Protein AF-A0A2E8MKA9-F1 (afdb_monomer_lite)

Sequence (66 aa):
MFTDVKPQMKIHETEIFGSVMVILKATTLDESIQIINDHQYGNGASIYTQNGHHVRKFKNSEPGSA

Structure (mmCIF, N/CA/C/O backbone):
data_AF-A0A2E8MKA9-F1
#
_entry.id   AF-A0A2E8MKA9-F1
#
loop_
_atom_site.group_PDB
_atom_site.id
_atom_site.type_symbol
_atom_site.label_atom_id
_atom_site.label_alt_id
_atom_site.label_comp_id
_atom_site.label_asym_id
_atom_site.label_entity_id
_atom_site.label_seq_id
_atom_site.pdbx_PDB_ins_code
_atom_site.Cartn_x
_atom_site.Cartn_y
_atom_site.Cartn_z
_atom_site.occupancy
_atom_site.B_iso_or_equiv
_atom_site.auth_seq_id
_atom_site.auth_comp_id
_atom_site.auth_asym_id
_atom_site.auth_atom_id
_atom_site.pdbx_PDB_model_num
ATOM 1 N N . MET A 1 1 ? 2.760 -3.824 15.394 1.00 91.38 1 MET A N 1
ATOM 2 C CA . MET A 1 1 ? 2.800 -4.088 13.942 1.00 91.38 1 MET A CA 1
ATOM 3 C C . MET A 1 1 ? 1.627 -4.989 13.620 1.00 91.38 1 MET A C 1
ATOM 5 O O . MET A 1 1 ? 1.523 -6.043 14.232 1.00 91.38 1 MET A O 1
ATOM 9 N N . PHE A 1 2 ? 0.731 -4.544 12.745 1.00 96.94 2 PHE A N 1
ATOM 10 C CA . PHE A 1 2 ? -0.431 -5.306 12.295 1.00 96.94 2 PHE A CA 1
ATOM 11 C C . PHE A 1 2 ? -0.179 -5.794 10.872 1.00 96.94 2 PHE A C 1
ATOM 13 O O . PHE A 1 2 ? 0.176 -4.998 10.003 1.00 96.94 2 PHE A O 1
ATOM 20 N N . THR A 1 3 ? -0.343 -7.092 10.646 1.00 97.06 3 THR A N 1
ATOM 21 C CA . THR A 1 3 ? -0.213 -7.730 9.332 1.00 97.06 3 THR A CA 1
ATOM 22 C C . THR A 1 3 ? -1.568 -8.235 8.862 1.00 97.06 3 THR A C 1
ATOM 24 O O . THR A 1 3 ? -2.513 -8.299 9.646 1.00 97.06 3 THR A O 1
ATOM 27 N N . ASP A 1 4 ? -1.654 -8.587 7.577 1.00 95.62 4 ASP A N 1
ATOM 28 C CA . ASP A 1 4 ? -2.875 -9.123 6.958 1.00 95.62 4 ASP A CA 1
ATOM 29 C C . ASP A 1 4 ? -4.070 -8.167 7.056 1.00 95.62 4 ASP A C 1
ATOM 31 O O . ASP A 1 4 ? -5.232 -8.579 7.015 1.00 95.62 4 ASP A O 1
ATOM 35 N N . VAL A 1 5 ? -3.771 -6.869 7.160 1.00 97.12 5 VAL A N 1
ATOM 36 C CA . VAL A 1 5 ? -4.779 -5.822 7.103 1.00 97.12 5 VAL A CA 1
ATOM 37 C C . VAL A 1 5 ? -5.295 -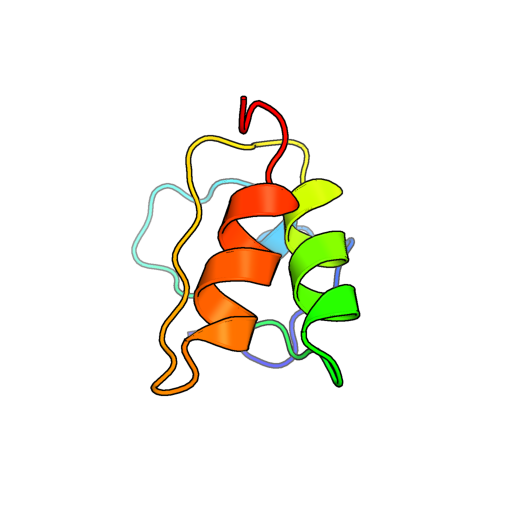5.724 5.677 1.00 97.12 5 VAL A C 1
ATOM 39 O O . VAL A 1 5 ? -4.542 -5.829 4.706 1.00 97.12 5 VAL A O 1
ATOM 42 N N . LYS A 1 6 ? -6.607 -5.553 5.568 1.00 96.56 6 LYS A N 1
ATOM 43 C CA . LYS A 1 6 ? -7.321 -5.417 4.306 1.00 96.56 6 LYS A CA 1
ATOM 44 C C . LYS A 1 6 ? -7.853 -3.993 4.182 1.00 96.56 6 LYS A C 1
ATOM 46 O O . LYS A 1 6 ? -8.088 -3.348 5.214 1.00 96.56 6 LYS A O 1
ATOM 51 N N . PRO A 1 7 ? -8.103 -3.525 2.951 1.00 95.69 7 PRO A N 1
ATOM 52 C CA . PRO A 1 7 ? -8.961 -2.371 2.742 1.00 95.69 7 PRO A CA 1
ATOM 53 C C . PRO A 1 7 ? -10.281 -2.511 3.528 1.00 95.69 7 PRO A C 1
ATOM 55 O O . PRO A 1 7 ? -10.680 -3.617 3.904 1.00 95.69 7 PRO A O 1
ATOM 58 N N . GLN A 1 8 ? -10.926 -1.387 3.847 1.00 94.44 8 GLN A N 1
ATOM 59 C CA . GLN A 1 8 ? -12.154 -1.309 4.660 1.00 94.44 8 GLN A CA 1
ATOM 60 C C . GLN A 1 8 ? -12.040 -1.729 6.140 1.00 94.44 8 GLN A C 1
ATOM 62 O O . GLN A 1 8 ? -13.006 -1.641 6.899 1.00 94.44 8 GLN A O 1
ATOM 67 N N . MET A 1 9 ? -10.871 -2.175 6.612 1.00 97.38 9 MET A N 1
ATOM 68 C CA . MET A 1 9 ? -10.643 -2.311 8.052 1.00 97.38 9 MET A CA 1
ATOM 69 C C . MET A 1 9 ? -10.422 -0.930 8.670 1.00 97.38 9 MET A C 1
ATOM 71 O O . MET A 1 9 ? -9.626 -0.141 8.169 1.00 97.38 9 MET A O 1
ATOM 75 N N . LYS A 1 10 ? -11.022 -0.668 9.835 1.00 96.06 10 LYS A N 1
ATOM 76 C CA . LYS A 1 10 ? -10.904 0.629 10.526 1.00 96.06 10 LYS A CA 1
ATOM 77 C C . LYS A 1 10 ? -9.458 1.091 10.762 1.00 96.06 10 LYS A C 1
ATOM 79 O O . LYS A 1 10 ? -9.181 2.283 10.726 1.00 96.06 10 LYS A O 1
ATOM 84 N N . ILE A 1 11 ? -8.542 0.146 10.990 1.00 95.88 11 ILE A N 1
ATOM 85 C CA . ILE A 1 11 ? -7.109 0.422 11.184 1.00 95.88 11 ILE A CA 1
ATOM 86 C C . ILE A 1 11 ? -6.402 0.894 9.901 1.00 95.88 11 ILE A C 1
ATOM 88 O O . ILE A 1 11 ? -5.361 1.530 9.987 1.00 95.88 11 ILE A O 1
ATOM 92 N N . HIS A 1 12 ? -6.949 0.569 8.727 1.00 95.94 12 HIS A N 1
ATOM 93 C CA . HIS A 1 12 ? -6.488 1.091 7.446 1.00 95.94 12 HIS A CA 1
ATOM 94 C C . HIS A 1 12 ? -7.103 2.464 7.166 1.00 95.94 12 HIS A C 1
ATOM 96 O O . HIS A 1 12 ? -6.375 3.359 6.779 1.00 95.94 12 HIS A O 1
ATOM 102 N N . GLU A 1 13 ? -8.400 2.647 7.427 1.00 94.88 13 GLU A N 1
ATOM 103 C CA . GLU A 1 13 ? -9.128 3.877 7.072 1.00 94.88 13 GLU A CA 1
ATOM 104 C C . GLU A 1 13 ? -8.848 5.075 7.992 1.00 94.88 13 GLU A C 1
ATOM 106 O O . GLU A 1 13 ? -9.161 6.208 7.635 1.00 94.88 13 GLU A O 1
ATOM 111 N N . THR A 1 14 ? -8.319 4.843 9.197 1.00 93.88 14 THR A N 1
ATOM 112 C CA . THR A 1 14 ? -8.141 5.887 10.216 1.00 93.88 14 THR A CA 1
ATOM 113 C C . THR A 1 14 ? -6.670 6.228 10.401 1.00 93.88 14 THR A C 1
ATOM 115 O O . THR A 1 14 ? -5.849 5.348 10.652 1.00 93.88 14 THR A O 1
ATOM 118 N N . GLU A 1 15 ? -6.342 7.518 10.387 1.00 93.62 15 GLU A N 1
ATOM 119 C CA . GLU A 1 15 ? -5.019 7.993 10.786 1.00 93.62 15 GLU A CA 1
ATOM 120 C C . GLU A 1 15 ? -4.852 7.890 12.314 1.00 93.62 15 GLU A C 1
ATOM 122 O O . GLU A 1 15 ? -5.578 8.517 13.083 1.00 93.62 15 GLU A O 1
ATOM 127 N N . ILE A 1 16 ? -3.916 7.050 12.769 1.00 93.75 16 ILE A N 1
ATOM 128 C CA . ILE A 1 16 ? -3.801 6.658 14.188 1.00 93.75 16 ILE A CA 1
ATOM 129 C C . ILE A 1 16 ? -2.993 7.671 15.019 1.00 93.75 16 ILE A C 1
ATOM 131 O O . ILE A 1 16 ? -3.169 7.731 16.233 1.00 93.75 16 ILE A O 1
ATOM 135 N N . PHE A 1 17 ? -2.096 8.449 14.395 1.00 93.81 17 PHE A N 1
ATOM 136 C CA . PHE A 1 17 ? -1.193 9.401 15.075 1.00 93.81 17 PHE A CA 1
ATOM 137 C C . PHE A 1 17 ? -0.443 8.812 16.293 1.00 93.81 17 PHE A C 1
ATOM 139 O O . PHE A 1 17 ? -0.177 9.494 17.281 1.00 93.81 17 PHE A O 1
ATOM 146 N N . GLY A 1 18 ? -0.084 7.526 16.231 1.00 94.06 18 GLY A N 1
ATOM 147 C CA . GLY A 1 18 ? 0.589 6.804 17.311 1.00 94.06 18 GLY A CA 1
ATOM 148 C C . GLY A 1 18 ? 1.619 5.805 16.791 1.00 94.06 18 GLY A C 1
ATOM 149 O O . GLY A 1 18 ? 1.812 5.661 15.586 1.00 94.06 18 GLY A O 1
ATOM 150 N N . SER A 1 19 ? 2.280 5.086 17.702 1.00 95.81 19 SER A N 1
ATOM 151 C CA . SER A 1 19 ? 3.294 4.075 17.359 1.00 95.81 19 SER A CA 1
ATOM 152 C C . SER A 1 19 ? 2.651 2.785 16.828 1.00 95.81 19 SER A C 1
ATOM 154 O O . SER A 1 19 ? 2.640 1.741 17.484 1.00 95.81 19 SER A O 1
ATOM 156 N N . VAL A 1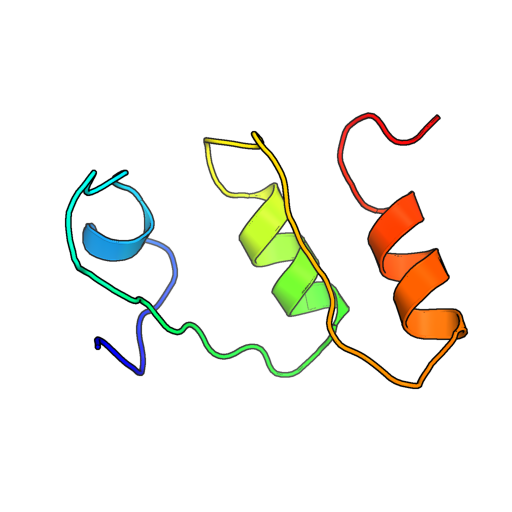 20 ? 2.044 2.867 15.643 1.00 96.62 20 VAL A N 1
ATOM 157 C CA . VAL A 1 20 ? 1.357 1.754 14.985 1.00 96.62 20 VAL A CA 1
ATOM 158 C C . VAL A 1 20 ? 1.808 1.652 13.533 1.00 96.62 20 VAL A C 1
ATOM 160 O O . VAL A 1 20 ? 1.681 2.589 12.758 1.00 96.62 20 VAL A O 1
ATOM 163 N N . MET A 1 21 ? 2.304 0.471 13.163 1.00 96.31 21 MET A N 1
ATOM 164 C CA . MET A 1 21 ? 2.630 0.110 11.784 1.00 96.31 21 MET A CA 1
ATOM 165 C C . MET A 1 21 ? 1.602 -0.893 11.263 1.00 96.31 21 MET A C 1
ATOM 167 O O . MET A 1 21 ? 1.330 -1.893 11.940 1.00 96.31 21 MET A O 1
ATOM 171 N N . VAL A 1 22 ? 1.085 -0.636 10.062 1.00 96.81 22 VAL A N 1
ATOM 172 C CA . VAL A 1 22 ? 0.076 -1.443 9.369 1.00 96.81 22 VAL A CA 1
ATOM 173 C C . VAL A 1 22 ? 0.656 -1.950 8.052 1.00 96.81 22 VAL A C 1
ATOM 175 O O . VAL A 1 22 ? 1.278 -1.187 7.318 1.00 96.81 22 VAL A O 1
ATOM 178 N N . ILE A 1 23 ? 0.462 -3.235 7.759 1.00 97.06 23 ILE A N 1
ATOM 179 C CA . ILE A 1 23 ? 0.920 -3.865 6.519 1.00 97.06 23 ILE A CA 1
ATOM 180 C C . ILE A 1 23 ? -0.266 -4.491 5.800 1.00 97.06 23 ILE A C 1
ATOM 182 O O . ILE A 1 23 ? -0.924 -5.396 6.322 1.00 97.06 23 ILE A O 1
ATOM 186 N N . LEU A 1 24 ? -0.465 -4.029 4.571 1.00 97.81 24 LEU A N 1
ATOM 187 C CA . LEU A 1 24 ? -1.375 -4.599 3.592 1.00 97.81 24 LEU A CA 1
ATOM 188 C C . LEU A 1 24 ? -0.551 -5.379 2.562 1.00 97.81 24 LEU A C 1
ATOM 190 O O . LEU A 1 24 ? 0.605 -5.046 2.291 1.00 97.81 24 LEU A O 1
ATOM 194 N N . LYS A 1 25 ? -1.136 -6.436 2.003 1.00 97.25 25 LYS A N 1
ATOM 195 C CA . LYS A 1 25 ? -0.523 -7.238 0.938 1.00 97.25 25 LYS A CA 1
ATOM 196 C C . LYS A 1 25 ? -1.243 -6.945 -0.370 1.00 97.25 25 LYS A C 1
ATOM 198 O O . LYS A 1 25 ? -2.467 -6.951 -0.397 1.00 97.25 25 LYS A O 1
ATOM 203 N N . ALA A 1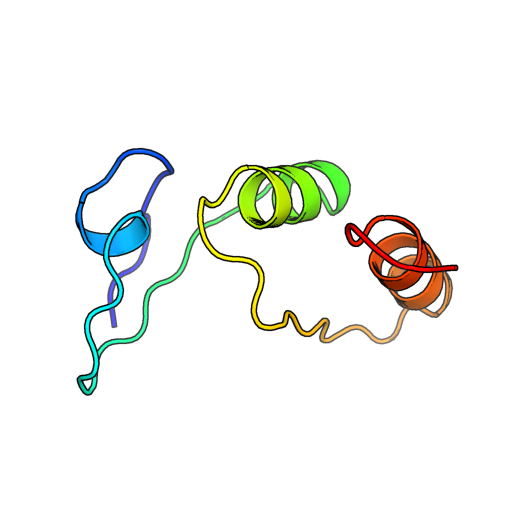 26 ? -0.467 -6.754 -1.426 1.00 97.12 26 ALA A N 1
ATOM 204 C CA . ALA A 1 26 ? -0.939 -6.674 -2.799 1.00 97.12 26 ALA A CA 1
ATOM 205 C C . ALA A 1 26 ? -0.141 -7.672 -3.643 1.00 97.12 26 ALA A C 1
ATOM 207 O O . ALA A 1 26 ? 1.033 -7.937 -3.367 1.00 97.12 26 ALA A O 1
ATOM 208 N N . THR A 1 27 ? -0.777 -8.242 -4.656 1.00 97.31 27 THR A N 1
ATOM 209 C CA . THR A 1 27 ? -0.173 -9.217 -5.573 1.00 97.31 27 THR A CA 1
ATOM 210 C C . THR A 1 27 ? 0.564 -8.550 -6.728 1.00 97.31 27 THR A C 1
ATOM 212 O O . THR A 1 27 ? 1.501 -9.125 -7.282 1.00 97.31 27 THR A O 1
ATOM 215 N N . THR A 1 28 ? 0.172 -7.323 -7.077 1.00 97.69 28 THR A N 1
ATOM 216 C CA . THR A 1 28 ? 0.765 -6.552 -8.171 1.00 97.69 28 THR A CA 1
ATOM 217 C C . THR A 1 28 ? 1.044 -5.113 -7.755 1.00 97.69 28 THR A C 1
ATOM 219 O O . THR A 1 28 ? 0.443 -4.583 -6.820 1.00 97.69 28 THR A O 1
ATOM 222 N N . LEU A 1 29 ? 1.951 -4.459 -8.486 1.00 96.81 29 LEU A N 1
ATOM 223 C CA . LEU A 1 29 ? 2.202 -3.029 -8.313 1.00 96.81 29 LEU A CA 1
ATOM 224 C C . LEU A 1 29 ? 0.929 -2.205 -8.575 1.00 96.81 29 LEU A C 1
ATOM 226 O O . LEU A 1 29 ? 0.652 -1.282 -7.819 1.00 96.81 29 LEU A O 1
ATOM 230 N N . ASP A 1 30 ? 0.140 -2.568 -9.591 1.00 96.56 30 ASP A N 1
ATOM 231 C CA . ASP A 1 30 ? -1.116 -1.880 -9.922 1.00 96.56 30 ASP A CA 1
ATOM 232 C C . ASP A 1 30 ? -2.129 -1.954 -8.784 1.00 96.56 30 ASP A C 1
ATOM 234 O O . ASP A 1 30 ? -2.692 -0.939 -8.392 1.00 96.56 30 ASP A O 1
ATOM 238 N N . GLU A 1 31 ? -2.296 -3.136 -8.192 1.00 97.06 31 GLU A N 1
ATOM 239 C CA . GLU A 1 31 ? -3.157 -3.315 -7.023 1.00 97.06 31 GLU A CA 1
ATOM 240 C C . GLU A 1 31 ? -2.671 -2.480 -5.831 1.00 97.06 31 GLU A C 1
ATOM 242 O O . GLU A 1 31 ? -3.477 -1.841 -5.161 1.00 97.06 31 GLU A O 1
ATOM 247 N N . SER A 1 32 ? -1.356 -2.426 -5.582 1.00 96.38 32 SER A N 1
ATOM 248 C CA . SER A 1 32 ? -0.819 -1.607 -4.486 1.00 96.38 32 SER A CA 1
ATOM 249 C C . SER A 1 32 ? -1.054 -0.110 -4.697 1.00 96.38 32 SER A C 1
ATOM 251 O O . SER A 1 32 ? -1.396 0.587 -3.746 1.00 96.38 32 SER A O 1
ATOM 253 N N . ILE A 1 33 ? -0.923 0.371 -5.938 1.00 96.06 33 ILE A N 1
ATOM 254 C CA . ILE A 1 33 ? -1.199 1.764 -6.302 1.00 96.06 3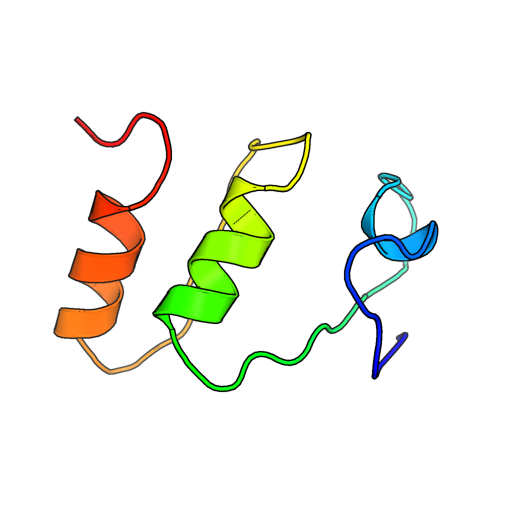3 ILE A CA 1
ATOM 255 C C . ILE A 1 33 ? -2.694 2.050 -6.148 1.00 96.06 33 ILE A C 1
ATOM 257 O O . ILE A 1 33 ? -3.056 3.077 -5.589 1.00 96.06 33 ILE A O 1
ATOM 261 N N . GLN A 1 34 ? -3.561 1.127 -6.572 1.00 95.44 34 GLN A N 1
ATOM 262 C CA . GLN A 1 34 ? -5.007 1.277 -6.418 1.00 95.44 34 GLN A CA 1
ATOM 263 C C . GLN A 1 34 ? -5.407 1.399 -4.942 1.00 95.44 34 GLN A C 1
ATOM 265 O O . GLN A 1 34 ? -6.163 2.297 -4.593 1.00 95.44 34 GLN A O 1
ATOM 270 N N . ILE A 1 35 ? -4.847 0.562 -4.061 1.00 95.62 35 ILE A N 1
ATOM 271 C CA . ILE A 1 35 ? -5.092 0.640 -2.610 1.00 95.62 35 ILE A CA 1
ATOM 272 C C . ILE A 1 35 ? -4.668 2.002 -2.037 1.00 95.62 35 ILE A C 1
ATOM 274 O O . ILE A 1 35 ? -5.361 2.541 -1.178 1.00 95.62 35 ILE A O 1
ATOM 278 N N . ILE A 1 36 ? -3.533 2.549 -2.488 1.00 94.25 36 ILE A N 1
ATOM 279 C CA . ILE A 1 36 ? -3.052 3.871 -2.059 1.00 94.25 36 ILE A CA 1
ATOM 280 C C . ILE A 1 36 ? -3.998 4.970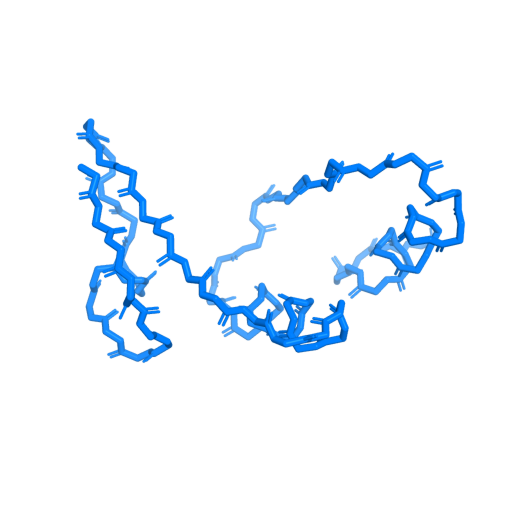 -2.563 1.00 94.25 36 ILE A C 1
ATOM 282 O O . ILE A 1 36 ? -4.412 5.818 -1.779 1.00 94.25 36 ILE A O 1
ATOM 286 N N . ASN A 1 37 ? -4.373 4.926 -3.842 1.00 93.62 37 ASN A N 1
ATOM 287 C CA . ASN A 1 37 ? -5.187 5.952 -4.496 1.00 93.62 37 ASN A CA 1
ATOM 288 C C . ASN A 1 37 ? -6.652 5.961 -4.038 1.00 93.62 37 ASN A C 1
ATOM 290 O O . ASN A 1 37 ? -7.271 7.022 -4.018 1.00 93.62 37 ASN A O 1
ATOM 294 N N . ASP A 1 38 ? -7.205 4.805 -3.663 1.00 94.06 38 ASP A N 1
ATOM 295 C CA . ASP A 1 38 ? -8.561 4.697 -3.106 1.00 94.06 38 ASP A CA 1
ATOM 296 C C . ASP A 1 38 ? -8.631 5.155 -1.642 1.00 94.06 38 ASP A C 1
ATOM 298 O O . ASP A 1 38 ? -9.719 5.281 -1.072 1.00 94.06 38 ASP A O 1
ATOM 302 N N . HIS A 1 39 ? -7.483 5.406 -1.009 1.00 93.00 39 HIS A N 1
ATOM 303 C CA . HIS A 1 39 ? -7.449 5.912 0.348 1.00 93.00 39 HIS A CA 1
ATOM 304 C C . HIS A 1 39 ? -7.905 7.377 0.394 1.00 93.00 39 HIS A C 1
ATOM 306 O O . HIS A 1 39 ? -7.470 8.217 -0.386 1.00 93.00 39 HIS A O 1
ATOM 312 N N . GLN A 1 40 ? -8.752 7.716 1.368 1.00 90.88 40 GLN A N 1
ATOM 313 C CA . GLN A 1 40 ? -9.329 9.063 1.507 1.00 90.88 40 GLN A CA 1
ATOM 314 C C . GLN A 1 40 ? -8.296 10.181 1.750 1.00 90.88 40 GLN A C 1
ATOM 316 O O . GLN A 1 40 ? -8.599 11.360 1.575 1.00 90.88 40 GLN A O 1
ATOM 321 N N . TYR A 1 41 ? -7.085 9.816 2.176 1.00 89.56 41 TYR A N 1
ATOM 322 C CA . TYR A 1 41 ? -5.968 10.734 2.395 1.00 89.56 41 TYR A CA 1
ATOM 323 C C . TYR A 1 41 ? -4.861 10.451 1.380 1.00 89.56 41 TYR A C 1
ATOM 325 O O . TYR A 1 41 ? -4.539 9.290 1.147 1.00 89.56 41 TYR A O 1
ATOM 333 N N . GLY A 1 42 ? -4.229 11.508 0.863 1.00 86.12 42 GLY A N 1
ATOM 334 C CA . GLY A 1 42 ? -3.182 11.438 -0.165 1.00 86.12 42 GLY A CA 1
ATOM 335 C C . GLY A 1 42 ? -1.983 12.343 0.133 1.00 86.12 42 GLY A C 1
ATOM 336 O O . GLY A 1 42 ? -1.481 13.017 -0.757 1.00 86.12 42 GLY A O 1
ATOM 337 N N . ASN A 1 43 ? -1.552 12.417 1.398 1.00 88.62 43 ASN A N 1
ATOM 338 C CA . ASN A 1 43 ? -0.494 13.345 1.835 1.00 88.62 43 ASN A CA 1
ATOM 339 C C . ASN A 1 43 ? 0.889 13.007 1.254 1.00 88.62 43 ASN A C 1
ATOM 341 O O . ASN A 1 43 ? 1.745 13.881 1.127 1.00 88.62 43 ASN A O 1
ATOM 345 N N . GLY A 1 44 ? 1.122 11.735 0.936 1.00 89.94 44 GLY A N 1
ATOM 346 C CA . GLY A 1 44 ? 2.349 11.269 0.314 1.00 89.94 44 GLY A CA 1
ATOM 347 C C . GLY A 1 44 ? 2.478 9.754 0.366 1.00 89.94 44 GLY A C 1
ATOM 348 O O . GLY A 1 44 ? 1.958 9.097 1.268 1.00 89.94 44 GLY A O 1
ATOM 349 N N . ALA A 1 45 ? 3.217 9.216 -0.596 1.00 93.75 45 ALA A N 1
ATOM 350 C CA . ALA A 1 45 ? 3.522 7.801 -0.693 1.00 93.75 45 ALA A CA 1
ATOM 351 C C . ALA A 1 45 ? 4.993 7.601 -1.088 1.00 93.75 45 ALA A C 1
ATOM 353 O O . ALA A 1 45 ? 5.681 8.516 -1.544 1.00 93.75 45 ALA A O 1
ATOM 354 N N . SER A 1 46 ? 5.529 6.408 -0.846 1.00 95.62 46 SER A N 1
ATOM 355 C CA . SER A 1 46 ? 6.926 6.080 -1.138 1.00 95.62 46 SER A CA 1
ATOM 356 C C . SER A 1 46 ? 7.036 4.665 -1.679 1.00 95.62 46 SER A C 1
ATOM 358 O O . SER A 1 46 ? 6.356 3.757 -1.208 1.00 95.62 46 SER A O 1
ATOM 360 N N . ILE A 1 47 ? 7.936 4.472 -2.642 1.00 96.31 47 ILE A N 1
ATOM 361 C CA . ILE A 1 47 ? 8.219 3.173 -3.250 1.00 96.31 47 ILE A CA 1
ATOM 362 C C . ILE A 1 47 ? 9.675 2.776 -3.008 1.00 96.31 47 ILE A C 1
ATOM 364 O O . ILE A 1 47 ? 10.599 3.546 -3.262 1.00 96.31 47 ILE A O 1
ATOM 368 N N . TYR A 1 48 ? 9.877 1.536 -2.564 1.00 97.50 48 TYR A N 1
ATOM 369 C CA . TYR A 1 48 ? 11.194 0.928 -2.395 1.00 97.50 48 TYR A CA 1
ATOM 370 C C . TYR A 1 48 ? 11.366 -0.173 -3.437 1.00 97.50 48 TYR A C 1
ATOM 372 O O . TYR A 1 48 ? 10.744 -1.231 -3.364 1.00 97.50 48 TYR A O 1
ATOM 380 N N . THR A 1 49 ? 12.188 0.082 -4.450 1.00 97.56 49 THR A N 1
ATOM 381 C CA . THR A 1 49 ? 12.424 -0.866 -5.541 1.00 97.56 49 THR A CA 1
ATOM 382 C C . THR A 1 49 ? 13.753 -0.578 -6.231 1.00 97.56 49 THR A C 1
ATOM 384 O O . THR A 1 49 ? 14.196 0.564 -6.281 1.00 97.56 49 THR A O 1
ATOM 387 N N . GLN A 1 50 ? 14.380 -1.613 -6.792 1.00 98.06 50 GLN A N 1
ATOM 388 C CA . GLN A 1 50 ? 15.556 -1.473 -7.663 1.00 98.06 50 GLN A CA 1
ATOM 389 C C . GLN A 1 50 ? 15.163 -1.337 -9.147 1.00 98.06 50 GLN A C 1
ATOM 391 O O . GLN A 1 50 ? 16.017 -1.114 -10.001 1.00 98.06 50 GLN A O 1
ATOM 396 N N . ASN A 1 51 ? 13.873 -1.475 -9.478 1.00 97.94 51 ASN A N 1
ATOM 397 C CA . ASN A 1 51 ? 13.388 -1.426 -10.852 1.00 97.94 51 ASN A CA 1
ATOM 398 C C . ASN A 1 51 ? 12.955 -0.001 -11.243 1.00 97.94 51 ASN A C 1
ATOM 400 O O . ASN A 1 51 ? 11.914 0.490 -10.803 1.00 97.94 51 ASN A O 1
ATOM 404 N N . GLY A 1 52 ? 13.711 0.642 -12.138 1.00 97.56 52 GLY A N 1
ATOM 405 C CA . GLY A 1 52 ? 13.406 1.993 -12.623 1.00 97.56 52 GLY A CA 1
ATOM 406 C C . GLY A 1 52 ? 12.061 2.126 -13.354 1.00 97.56 52 GLY A C 1
ATOM 407 O O . GLY A 1 52 ? 11.450 3.195 -13.318 1.00 97.56 52 GLY A O 1
ATOM 408 N N . HIS A 1 53 ? 11.555 1.052 -13.971 1.00 96.81 53 HIS A N 1
ATOM 409 C CA . HIS A 1 53 ? 10.214 1.040 -14.561 1.00 96.81 53 HIS A CA 1
ATOM 410 C C . HIS A 1 53 ? 9.132 1.189 -13.482 1.00 96.81 53 HIS A C 1
ATOM 412 O O . HIS A 1 53 ? 8.205 1.978 -13.652 1.00 96.81 53 HIS A O 1
ATOM 418 N N . HIS A 1 54 ? 9.277 0.501 -12.344 1.00 97.62 54 HIS A N 1
ATOM 419 C CA . HIS A 1 54 ? 8.334 0.614 -11.227 1.00 97.62 54 HIS A CA 1
ATOM 420 C C . HIS A 1 54 ? 8.339 2.016 -10.621 1.00 97.62 54 HIS A C 1
ATOM 422 O O . HIS A 1 54 ? 7.269 2.549 -10.355 1.00 97.62 54 HIS A O 1
ATOM 428 N N . VAL A 1 55 ? 9.513 2.644 -10.483 1.00 96.81 55 VAL A N 1
ATOM 429 C CA . VAL A 1 55 ? 9.621 4.040 -10.020 1.00 96.81 55 VAL A CA 1
ATOM 430 C C . VAL A 1 55 ? 8.821 4.978 -10.924 1.00 96.81 55 VAL A C 1
ATOM 432 O O . VAL A 1 55 ? 8.037 5.790 -10.440 1.00 96.81 55 VAL A O 1
ATOM 435 N N . ARG A 1 56 ? 8.996 4.861 -12.246 1.00 95.88 56 ARG A N 1
ATOM 436 C CA . ARG A 1 56 ? 8.315 5.727 -13.218 1.00 95.88 56 ARG A CA 1
ATOM 437 C C . ARG A 1 56 ? 6.809 5.489 -13.240 1.00 95.88 56 ARG A C 1
ATOM 439 O O . ARG A 1 56 ? 6.049 6.448 -13.291 1.00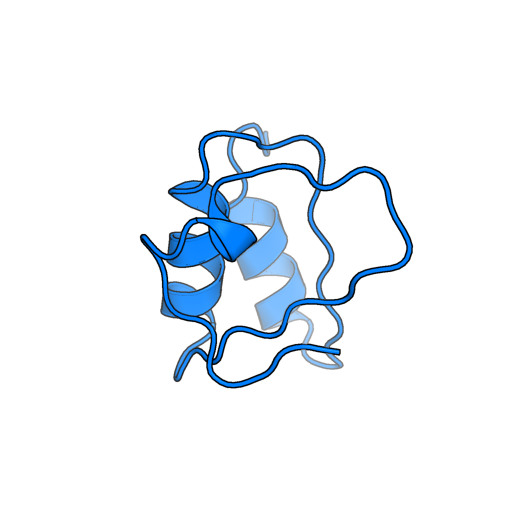 95.88 56 ARG A O 1
ATOM 446 N N . LYS A 1 57 ? 6.391 4.224 -13.171 1.00 96.06 57 LYS A N 1
ATOM 447 C CA . LYS A 1 57 ? 4.978 3.849 -13.116 1.00 96.06 57 LYS A CA 1
ATOM 448 C C . LYS A 1 57 ? 4.306 4.375 -11.850 1.00 96.06 57 LYS A C 1
ATOM 450 O O . LYS A 1 57 ? 3.271 5.016 -11.961 1.00 96.06 57 LYS A O 1
ATOM 455 N N . PHE A 1 58 ? 4.924 4.165 -10.687 1.00 95.81 58 PHE A N 1
ATOM 456 C CA . PHE A 1 58 ? 4.441 4.672 -9.404 1.00 95.81 58 PHE A CA 1
ATOM 457 C C . PHE A 1 58 ? 4.292 6.196 -9.441 1.00 95.81 58 PHE A C 1
ATOM 459 O O . PHE A 1 58 ? 3.193 6.700 -9.261 1.00 95.81 58 PHE A O 1
ATOM 466 N N . LYS A 1 59 ? 5.354 6.919 -9.827 1.00 94.06 59 LYS A N 1
ATOM 467 C CA . LYS A 1 59 ? 5.337 8.387 -9.927 1.00 94.06 59 LYS A CA 1
ATOM 468 C C . LYS A 1 59 ? 4.212 8.921 -10.821 1.00 94.06 59 LYS A C 1
ATOM 470 O O . LYS A 1 59 ? 3.604 9.918 -10.467 1.00 94.06 59 LYS A O 1
ATOM 475 N N . ASN A 1 60 ? 3.979 8.301 -11.977 1.00 93.94 60 ASN A N 1
ATOM 476 C CA . ASN A 1 60 ? 3.002 8.782 -12.960 1.00 93.94 60 ASN A CA 1
ATOM 477 C C . ASN A 1 60 ? 1.553 8.364 -12.646 1.00 93.94 60 ASN A C 1
ATOM 479 O O . ASN A 1 60 ? 0.648 8.748 -13.382 1.00 93.94 60 ASN A O 1
ATOM 483 N N . SER A 1 61 ? 1.346 7.521 -11.630 1.00 89.81 61 SER A N 1
ATOM 484 C CA . SER A 1 61 ? 0.020 7.023 -11.237 1.00 89.81 61 SER A CA 1
ATOM 485 C C . SER A 1 61 ? -0.507 7.694 -9.963 1.00 89.81 61 SER A C 1
ATOM 487 O O . SER A 1 61 ? -1.611 7.375 -9.525 1.00 89.81 61 SER A O 1
ATOM 489 N N . GLU A 1 62 ? 0.273 8.603 -9.370 1.00 77.19 62 GLU A N 1
ATOM 490 C CA . GLU A 1 62 ? -0.114 9.388 -8.198 1.00 77.19 62 GLU A CA 1
ATOM 491 C C . GLU A 1 62 ? -1.048 10.545 -8.613 1.00 77.19 62 GLU A C 1
ATOM 493 O O . GLU A 1 62 ? -0.745 11.279 -9.564 1.00 77.19 62 GLU A O 1
ATOM 498 N N . PRO A 1 63 ? -2.169 10.768 -7.906 1.00 67.81 63 PRO A N 1
ATOM 499 C CA . PRO A 1 63 ? -3.040 11.912 -8.145 1.00 67.81 63 PRO A CA 1
ATOM 500 C C . PRO A 1 63 ? -2.260 13.228 -7.999 1.00 67.81 63 PRO A C 1
ATOM 502 O O . PRO A 1 63 ? -1.761 13.557 -6.927 1.00 67.81 63 PRO A O 1
ATOM 505 N N . GLY A 1 64 ? -2.148 13.998 -9.085 1.00 65.00 64 GLY A N 1
ATOM 506 C CA . GLY A 1 64 ? -1.422 15.276 -9.099 1.00 65.00 64 GLY A CA 1
ATOM 507 C C . GLY A 1 64 ? 0.003 15.219 -9.659 1.00 65.00 64 GLY A C 1
ATOM 508 O O . GLY A 1 64 ? 0.675 16.252 -9.679 1.00 65.00 64 GLY A O 1
ATOM 509 N N . SER A 1 65 ? 0.467 14.071 -10.166 1.00 59.56 65 SER A N 1
ATOM 510 C CA . SER A 1 65 ? 1.685 14.022 -10.981 1.00 59.56 65 SER A CA 1
ATOM 511 C C . SER A 1 65 ? 1.438 14.694 -12.341 1.00 59.56 65 SER A C 1
ATOM 513 O O . SER A 1 65 ? 0.812 14.103 -13.222 1.00 59.56 65 SER A O 1
ATOM 515 N N . ALA A 1 66 ? 1.891 15.940 -12.490 1.00 49.53 66 ALA A N 1
ATOM 516 C CA . ALA A 1 66 ? 2.028 16.621 -13.780 1.00 49.53 66 ALA A CA 1
ATOM 517 C C . ALA A 1 66 ? 3.318 16.197 -14.504 1.00 49.53 66 ALA A C 1
ATOM 519 O O . ALA A 1 66 ? 4.341 15.952 -13.814 1.00 49.53 66 ALA A O 1
#

Foldseek 3Di:
DAECDDPPDPVLQDDPPDPDDYDHDDPDLVRVLVSQQPHPDQPDDDDDDPDPVSVVVSLVSRPPND

pLDDT: mean 92.85, std 9.01, range [49.53, 98.06]

Secondary structure (DSSP, 8-state):
-EEEE-TT-HHHHS---SS--EEE--SSHHHHHHHHHTSS--S------S-HHHHHHHHHTSTT--

Radius of gyration: 12.68 Å; chains: 1; bounding box: 28×26×32 Å